Protein AF-A0A0A0L2F4-F1 (afdb_monomer_lite)

Organism: Cucumis sativus (NCBI:txid3659)

pLDDT: mean 83.68, std 11.56, range [47.53, 95.12]

Foldseek 3Di:
DQLVVQLVPDDPVSNVVSVVSVVVVCVVVVVVVLVVLQVLQAQQVLLCLLPVHDDCDCVVPVPSVVVNVVSCVDPSNVVPHDDSVVNNVCCDPPPVPDPDD

Structure (mmCIF, N/CA/C/O backbone):
data_AF-A0A0A0L2F4-F1
#
_entry.id   AF-A0A0A0L2F4-F1
#
loop_
_atom_site.group_PDB
_atom_site.id
_atom_site.type_symbol
_atom_site.label_atom_id
_atom_site.label_alt_id
_atom_site.label_comp_id
_atom_site.label_asym_id
_atom_site.label_entity_id
_atom_site.label_seq_id
_atom_site.pdbx_PDB_ins_code
_atom_site.Cartn_x
_atom_site.Cartn_y
_atom_site.Cartn_z
_atom_site.occupancy
_atom_site.B_iso_or_equiv
_atom_site.auth_seq_id
_atom_site.auth_comp_id
_atom_site.auth_asym_id
_atom_site.auth_atom_id
_atom_site.pdbx_PDB_model_num
ATOM 1 N N . MET A 1 1 ? 27.812 -0.205 -16.121 1.00 52.88 1 MET A N 1
ATOM 2 C CA . MET A 1 1 ? 26.670 0.697 -16.394 1.00 52.88 1 MET A CA 1
ATOM 3 C C . MET A 1 1 ? 25.395 -0.123 -16.285 1.00 52.88 1 MET A C 1
ATOM 5 O O . MET A 1 1 ? 25.399 -1.212 -16.850 1.00 52.88 1 MET A O 1
ATOM 9 N N . PRO A 1 2 ? 24.354 0.349 -15.577 1.00 61.03 2 PRO A N 1
ATOM 10 C CA . PRO A 1 2 ? 23.024 -0.273 -15.604 1.00 61.03 2 PRO A CA 1
ATOM 11 C C . PRO A 1 2 ? 22.579 -0.554 -17.047 1.00 61.03 2 PRO A C 1
ATOM 13 O O . PRO A 1 2 ? 22.878 0.266 -17.917 1.00 61.03 2 PRO A O 1
ATOM 16 N N . ALA A 1 3 ? 21.902 -1.679 -17.312 1.00 62.81 3 ALA A N 1
ATOM 17 C CA . ALA A 1 3 ? 21.453 -2.069 -18.660 1.00 62.81 3 ALA A CA 1
ATOM 18 C C . ALA A 1 3 ? 20.692 -0.928 -19.367 1.00 62.81 3 ALA A C 1
ATOM 20 O O . ALA A 1 3 ? 21.041 -0.545 -20.482 1.00 62.81 3 ALA A O 1
ATOM 21 N N . VAL A 1 4 ? 19.813 -0.245 -18.625 1.00 61.47 4 VAL A N 1
ATOM 22 C CA . VAL A 1 4 ? 19.095 0.978 -19.035 1.00 61.47 4 VAL A CA 1
ATOM 23 C C . VAL A 1 4 ? 20.014 2.087 -19.569 1.00 61.47 4 VAL A C 1
ATOM 25 O O . VAL A 1 4 ? 19.689 2.759 -20.544 1.00 61.47 4 VAL A O 1
ATOM 28 N N . LEU A 1 5 ? 21.187 2.291 -18.961 1.00 60.28 5 LEU A N 1
ATOM 29 C CA . LEU A 1 5 ? 22.141 3.317 -19.399 1.00 60.28 5 LEU A CA 1
ATOM 30 C C . LEU A 1 5 ? 22.964 2.886 -20.624 1.00 60.28 5 LEU A C 1
ATOM 32 O O . LEU A 1 5 ? 23.559 3.745 -21.276 1.00 60.28 5 LEU A O 1
ATOM 36 N N . ARG A 1 6 ? 22.998 1.585 -20.943 1.00 58.28 6 ARG A N 1
ATOM 37 C CA . ARG A 1 6 ? 23.651 1.025 -22.138 1.00 58.28 6 ARG A CA 1
ATOM 38 C C . ARG A 1 6 ? 22.752 1.169 -23.373 1.00 58.28 6 ARG A C 1
ATOM 40 O O . ARG A 1 6 ? 23.231 1.656 -24.391 1.00 58.28 6 ARG A O 1
ATOM 47 N N . VAL A 1 7 ? 21.449 0.895 -23.224 1.00 57.81 7 VAL A N 1
ATOM 48 C CA . VAL A 1 7 ? 20.395 1.086 -24.250 1.00 57.81 7 VAL A CA 1
ATOM 49 C C . VAL A 1 7 ? 20.406 2.492 -24.851 1.00 57.81 7 VAL A C 1
ATOM 51 O O . VAL A 1 7 ? 20.195 2.671 -26.046 1.00 57.81 7 VAL A O 1
ATOM 54 N N . ALA A 1 8 ? 20.672 3.511 -24.032 1.00 59.94 8 ALA A N 1
ATOM 55 C CA . ALA A 1 8 ? 20.659 4.905 -24.470 1.00 59.94 8 ALA A CA 1
ATOM 56 C C . ALA A 1 8 ? 21.840 5.299 -25.386 1.00 59.94 8 ALA A C 1
ATOM 58 O O . ALA A 1 8 ? 21.857 6.424 -25.884 1.00 59.94 8 ALA A O 1
ATOM 59 N N . ARG A 1 9 ? 22.858 4.439 -25.560 1.00 57.75 9 ARG A N 1
ATOM 60 C CA . ARG A 1 9 ? 24.128 4.790 -26.228 1.00 57.75 9 ARG A CA 1
ATOM 61 C C . ARG A 1 9 ? 24.608 3.790 -27.291 1.00 57.75 9 ARG A C 1
ATOM 63 O O . ARG A 1 9 ? 25.696 3.997 -27.824 1.00 57.75 9 ARG A O 1
ATOM 70 N N . SER A 1 10 ? 23.858 2.732 -27.585 1.00 59.78 10 SER A N 1
ATOM 71 C CA . SER A 1 10 ? 24.311 1.610 -28.421 1.00 59.78 10 SER A CA 1
ATOM 72 C C . SER A 1 10 ? 23.701 1.598 -29.835 1.00 59.78 10 SER A C 1
ATOM 74 O O . SER A 1 10 ? 22.670 2.229 -30.075 1.00 59.78 10 SER A O 1
ATOM 76 N N . GLN A 1 11 ? 24.351 0.893 -30.775 1.00 66.75 11 GLN A N 1
ATOM 77 C CA . GLN A 1 11 ? 23.808 0.616 -32.121 1.00 66.75 11 GLN A CA 1
ATOM 78 C C . GLN A 1 11 ? 22.564 -0.290 -32.031 1.00 66.75 11 GLN A C 1
ATOM 80 O O . GLN A 1 11 ? 22.325 -0.890 -30.985 1.00 66.75 11 GLN A O 1
ATOM 85 N N . GLU A 1 12 ? 21.768 -0.370 -33.102 1.00 63.78 12 GLU A N 1
ATOM 86 C CA . GLU A 1 12 ? 20.427 -0.987 -33.113 1.00 63.78 12 GLU A CA 1
ATOM 87 C C . GLU A 1 12 ? 20.406 -2.417 -32.529 1.00 63.78 12 GLU A C 1
ATOM 89 O O . GLU A 1 12 ? 19.648 -2.669 -31.593 1.00 63.78 12 GLU A O 1
ATOM 94 N N . ASP A 1 13 ? 21.343 -3.283 -32.929 1.00 66.56 13 ASP A N 1
ATOM 95 C CA . ASP A 1 13 ? 21.447 -4.668 -32.431 1.00 66.56 13 ASP A CA 1
ATOM 96 C C . ASP A 1 13 ? 21.847 -4.759 -30.941 1.00 66.56 13 ASP A C 1
ATOM 98 O O . ASP A 1 13 ? 21.327 -5.565 -30.168 1.00 66.56 13 ASP A O 1
ATOM 102 N N . GLU A 1 14 ? 22.770 -3.907 -30.486 1.00 69.25 14 GLU A N 1
ATOM 103 C CA . GLU A 1 14 ? 23.175 -3.850 -29.072 1.00 69.25 14 GLU A CA 1
ATOM 104 C C . GLU A 1 14 ? 22.096 -3.204 -28.186 1.00 69.25 14 GLU A C 1
ATOM 106 O O . GLU A 1 14 ? 22.052 -3.439 -26.974 1.00 69.25 14 GLU A O 1
ATOM 111 N N . ARG A 1 15 ? 21.223 -2.383 -28.782 1.00 75.88 15 ARG A N 1
ATOM 112 C CA . ARG A 1 15 ? 20.090 -1.750 -28.108 1.00 75.88 15 ARG A CA 1
ATOM 113 C C . ARG A 1 15 ? 18.993 -2.767 -27.807 1.00 75.88 15 ARG A C 1
ATOM 115 O O . ARG A 1 15 ? 18.476 -2.724 -26.696 1.00 75.88 15 ARG A O 1
ATOM 122 N N . GLU A 1 16 ? 18.674 -3.671 -28.734 1.00 77.69 16 GLU A N 1
ATOM 123 C CA . GLU A 1 16 ? 17.690 -4.741 -28.502 1.00 77.69 16 GLU A CA 1
ATOM 124 C C . GLU A 1 16 ? 18.106 -5.636 -27.334 1.00 77.69 16 GLU A C 1
ATOM 126 O O . GLU A 1 16 ? 17.356 -5.771 -26.369 1.00 77.69 16 GLU A O 1
ATOM 131 N N . LYS A 1 17 ? 19.355 -6.120 -27.331 1.00 79.56 17 LYS A N 1
ATOM 132 C CA . LYS A 1 17 ? 19.893 -6.897 -26.203 1.00 79.56 17 LYS A CA 1
ATOM 133 C C . LYS A 1 17 ? 19.864 -6.116 -24.886 1.00 79.56 17 LYS A C 1
ATOM 135 O O . LYS A 1 17 ? 19.606 -6.673 -23.824 1.00 79.56 17 LYS A O 1
ATOM 140 N N . GLY A 1 18 ? 20.145 -4.814 -24.936 1.00 79.00 18 GLY A N 1
ATOM 141 C CA . GLY A 1 18 ? 20.072 -3.960 -23.756 1.00 79.00 18 GLY A CA 1
ATOM 142 C C . GLY A 1 18 ? 18.646 -3.763 -23.224 1.00 79.00 18 GLY A C 1
ATOM 143 O O . GLY A 1 18 ? 18.492 -3.559 -22.021 1.00 79.00 18 GLY A O 1
ATOM 144 N N . ILE A 1 19 ? 17.631 -3.786 -24.098 1.00 83.12 19 ILE A N 1
ATOM 145 C CA . ILE A 1 19 ? 16.213 -3.709 -23.719 1.00 83.12 19 ILE A CA 1
ATOM 146 C C . ILE A 1 19 ? 15.799 -5.013 -23.048 1.00 83.12 19 ILE A C 1
ATOM 148 O O . ILE A 1 19 ? 15.260 -4.955 -21.951 1.00 83.12 19 IL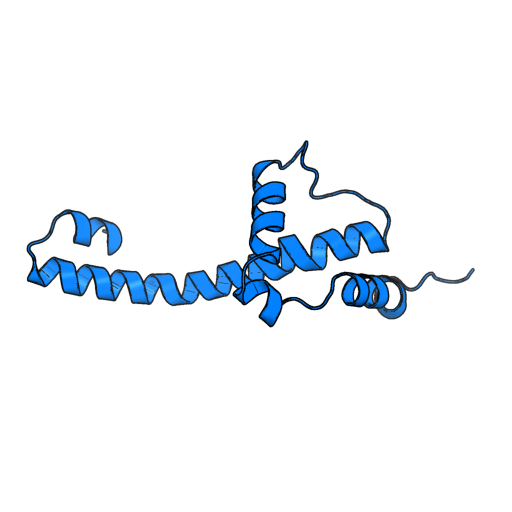E A O 1
ATOM 152 N N . GLU A 1 20 ? 16.141 -6.155 -23.641 1.00 85.31 20 GLU A N 1
ATOM 153 C CA . GLU A 1 20 ? 15.842 -7.479 -23.087 1.00 85.31 20 GLU A CA 1
ATOM 154 C C . GLU A 1 20 ? 16.479 -7.646 -21.691 1.00 85.31 20 GLU A C 1
ATOM 156 O O . GLU A 1 20 ? 15.787 -7.931 -20.715 1.00 85.31 20 GLU A O 1
ATOM 161 N N . 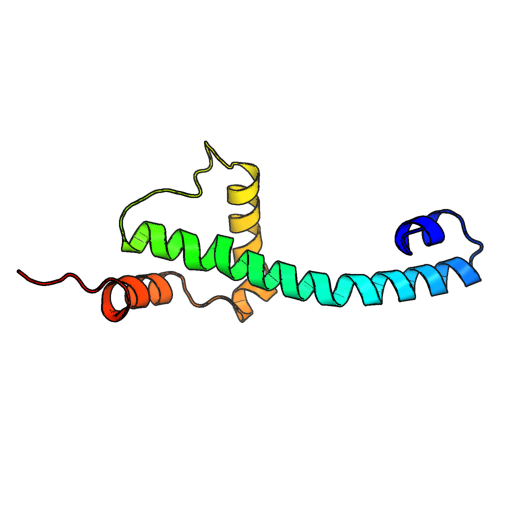GLU A 1 21 ? 17.770 -7.297 -21.545 1.00 85.94 21 GLU A N 1
ATOM 162 C CA . GLU A 1 21 ? 18.455 -7.261 -20.238 1.00 85.94 21 GLU A CA 1
ATOM 163 C C . GLU A 1 21 ? 17.757 -6.320 -19.234 1.00 85.94 21 GLU A C 1
ATOM 165 O O . GLU A 1 21 ? 17.787 -6.559 -18.028 1.00 85.94 21 GLU A O 1
ATOM 170 N N . ALA A 1 22 ? 17.172 -5.208 -19.691 1.00 84.69 22 ALA A N 1
ATOM 171 C CA . ALA A 1 22 ? 16.474 -4.277 -18.810 1.00 84.69 22 ALA A CA 1
ATOM 172 C C . ALA A 1 22 ? 15.098 -4.815 -18.393 1.00 84.69 22 ALA A C 1
ATOM 174 O O . ALA A 1 22 ? 14.754 -4.711 -17.216 1.00 84.69 22 ALA A O 1
ATOM 175 N N . GLU A 1 23 ? 14.337 -5.407 -19.310 1.00 87.62 23 GLU A N 1
ATOM 176 C CA . GLU A 1 23 ? 13.025 -6.003 -19.041 1.00 87.62 23 GLU A CA 1
ATOM 177 C C . GLU A 1 23 ? 13.133 -7.141 -18.018 1.00 87.62 23 GLU A C 1
ATOM 179 O O . GLU A 1 23 ? 12.432 -7.109 -17.005 1.00 87.62 23 GLU A O 1
ATOM 184 N N . GLU A 1 24 ? 14.112 -8.040 -18.170 1.00 88.44 24 GLU A N 1
ATOM 185 C CA . GLU A 1 24 ? 14.400 -9.102 -17.191 1.00 88.44 24 GLU A CA 1
ATOM 186 C C . GLU A 1 24 ? 14.691 -8.549 -15.784 1.00 88.44 24 GLU A C 1
ATOM 188 O O . GLU A 1 24 ? 14.326 -9.150 -14.772 1.00 88.44 24 GLU A O 1
ATOM 193 N N . THR A 1 25 ? 15.339 -7.382 -15.685 1.00 86.88 25 THR A N 1
ATOM 194 C CA . THR A 1 25 ? 15.603 -6.748 -14.380 1.00 86.88 25 THR A CA 1
ATOM 195 C C . THR A 1 25 ? 14.387 -6.038 -13.789 1.00 86.88 25 THR A C 1
ATOM 197 O O . THR A 1 25 ? 14.339 -5.829 -12.574 1.00 86.88 25 THR A O 1
ATOM 200 N N . LEU A 1 26 ? 13.416 -5.653 -14.621 1.00 88.00 26 LEU A N 1
ATOM 201 C CA . LEU A 1 26 ? 12.205 -4.952 -14.200 1.00 88.00 26 LEU A CA 1
ATOM 202 C C . LEU A 1 26 ? 11.101 -5.919 -13.759 1.00 88.00 26 LEU A C 1
ATOM 204 O O . LEU A 1 26 ? 10.355 -5.578 -12.841 1.00 88.00 26 LEU A O 1
ATOM 208 N N . GLU A 1 27 ? 11.028 -7.128 -14.322 1.00 86.12 27 GLU A N 1
ATOM 209 C CA . GLU A 1 27 ? 10.019 -8.131 -13.945 1.00 86.12 27 GLU A CA 1
ATOM 210 C C . GLU A 1 27 ? 9.962 -8.413 -12.424 1.00 86.12 27 GLU A C 1
ATOM 212 O O . GLU A 1 27 ? 8.874 -8.356 -11.838 1.00 86.12 27 GLU A O 1
ATOM 217 N N . PRO A 1 28 ? 11.085 -8.653 -11.709 1.00 89.44 28 PRO A N 1
ATOM 218 C CA . PRO A 1 28 ? 11.041 -8.835 -10.259 1.00 89.44 28 PRO A CA 1
ATOM 219 C C . PRO A 1 28 ? 10.562 -7.583 -9.516 1.00 89.44 28 PRO A C 1
ATOM 221 O O . PRO A 1 28 ? 9.867 -7.694 -8.503 1.00 89.44 28 PRO A O 1
ATOM 224 N N . LEU A 1 29 ? 10.901 -6.394 -10.025 1.00 87.19 29 LEU A N 1
ATOM 225 C CA . LEU A 1 29 ? 10.510 -5.122 -9.419 1.00 87.19 29 LEU A CA 1
ATOM 226 C C . LEU A 1 29 ? 8.999 -4.892 -9.521 1.00 87.19 29 LEU A C 1
ATOM 228 O O . LEU A 1 29 ? 8.413 -4.369 -8.575 1.00 87.19 29 LEU A O 1
ATOM 232 N N . GLU A 1 30 ? 8.337 -5.332 -10.595 1.00 85.50 30 GLU A N 1
ATOM 233 C CA . GLU A 1 30 ? 6.869 -5.278 -10.680 1.00 85.50 30 GLU A CA 1
ATOM 234 C C . GLU A 1 30 ? 6.208 -6.070 -9.546 1.00 85.50 30 GLU A C 1
ATOM 236 O O . GLU A 1 30 ? 5.255 -5.607 -8.908 1.00 85.50 30 GLU A O 1
ATOM 241 N N . LYS A 1 31 ? 6.751 -7.248 -9.226 1.00 85.12 31 LYS A N 1
ATOM 242 C CA . LYS A 1 31 ? 6.259 -8.067 -8.114 1.00 85.12 31 LYS A CA 1
ATOM 243 C C . LYS A 1 31 ? 6.466 -7.385 -6.762 1.00 85.12 31 LYS A C 1
ATOM 245 O O . LYS A 1 31 ? 5.569 -7.427 -5.918 1.00 85.12 31 LYS A O 1
ATOM 250 N N . GLU A 1 32 ? 7.616 -6.754 -6.543 1.00 87.12 32 GLU A N 1
ATOM 251 C CA . GLU A 1 32 ? 7.874 -5.993 -5.315 1.00 87.12 32 GLU A CA 1
ATOM 252 C C . GLU A 1 32 ? 6.932 -4.790 -5.184 1.00 87.12 32 GLU A C 1
ATOM 254 O O . GLU A 1 32 ? 6.363 -4.565 -4.113 1.00 87.12 32 GLU A O 1
ATOM 259 N N . LEU A 1 33 ? 6.684 -4.065 -6.279 1.00 85.56 33 LEU A N 1
ATOM 260 C CA . LEU A 1 33 ? 5.737 -2.949 -6.308 1.00 85.56 33 LEU A CA 1
ATOM 261 C C . LEU A 1 33 ? 4.312 -3.393 -5.965 1.00 85.56 33 LEU A C 1
ATOM 263 O O . LEU A 1 33 ? 3.612 -2.678 -5.244 1.00 85.56 33 LEU A O 1
ATOM 267 N N . ASN A 1 34 ? 3.901 -4.589 -6.392 1.00 86.00 34 ASN A N 1
ATOM 268 C CA . ASN A 1 34 ? 2.615 -5.163 -5.996 1.00 86.00 34 ASN A CA 1
ATOM 269 C C . ASN A 1 34 ? 2.538 -5.395 -4.479 1.00 86.00 34 ASN A C 1
ATOM 271 O O . ASN A 1 34 ? 1.534 -5.042 -3.862 1.00 86.00 34 ASN A O 1
ATOM 275 N N . ILE A 1 35 ? 3.598 -5.919 -3.852 1.00 88.25 35 ILE A N 1
ATOM 276 C CA . ILE A 1 35 ? 3.657 -6.109 -2.390 1.00 88.25 35 ILE A CA 1
ATOM 277 C C . ILE A 1 35 ? 3.582 -4.761 -1.665 1.00 88.25 35 ILE A C 1
ATOM 279 O O . ILE A 1 35 ? 2.825 -4.607 -0.704 1.00 88.25 35 ILE A O 1
ATOM 283 N N . VAL A 1 36 ? 4.328 -3.764 -2.143 1.00 89.81 36 VAL A N 1
ATOM 284 C CA . VAL A 1 36 ? 4.293 -2.405 -1.590 1.00 89.81 36 VAL A CA 1
ATOM 285 C C . VAL A 1 36 ? 2.885 -1.812 -1.700 1.00 89.81 36 VAL A C 1
ATOM 287 O O . VAL A 1 36 ? 2.385 -1.230 -0.736 1.00 89.81 36 VAL A O 1
ATOM 290 N N . GLY A 1 37 ? 2.205 -2.017 -2.829 1.00 89.88 37 GLY A N 1
ATOM 291 C CA . GLY A 1 37 ? 0.826 -1.581 -3.040 1.00 89.88 37 GLY A CA 1
ATOM 292 C C . GLY A 1 37 ? -0.182 -2.279 -2.130 1.00 89.88 37 GLY A C 1
ATOM 293 O O . GLY A 1 37 ? -1.036 -1.611 -1.546 1.00 89.88 37 GLY A O 1
ATOM 294 N N . LEU A 1 38 ? -0.034 -3.592 -1.915 1.00 90.75 38 LEU A N 1
ATOM 295 C CA . LEU A 1 38 ? -0.851 -4.348 -0.958 1.00 90.75 38 LEU A CA 1
ATOM 296 C C . LEU A 1 38 ? -0.783 -3.738 0.451 1.00 90.75 38 LEU A C 1
ATOM 298 O O . LEU A 1 38 ? -1.801 -3.610 1.136 1.00 90.75 38 LEU A O 1
ATOM 302 N N . ILE A 1 39 ? 0.414 -3.340 0.886 1.00 91.00 39 ILE A N 1
ATOM 303 C CA . ILE A 1 39 ? 0.639 -2.768 2.217 1.00 91.00 39 ILE A CA 1
ATOM 304 C C . ILE A 1 39 ? 0.106 -1.333 2.297 1.00 91.00 39 ILE A C 1
ATOM 306 O O . ILE A 1 39 ? -0.701 -1.026 3.177 1.00 91.00 39 ILE A O 1
ATOM 310 N N . LEU A 1 40 ? 0.541 -0.459 1.383 1.00 92.31 40 LEU A N 1
ATOM 311 C CA . LEU A 1 40 ? 0.230 0.975 1.414 1.00 92.31 40 LEU A CA 1
ATOM 312 C C . LEU A 1 40 ? -1.237 1.287 1.110 1.00 92.31 40 LEU A C 1
ATOM 314 O O . LEU A 1 40 ? -1.761 2.280 1.612 1.00 92.31 40 LEU A O 1
ATOM 318 N N . ALA A 1 41 ? -1.885 0.475 0.277 1.00 92.06 41 ALA A N 1
ATOM 319 C CA . ALA A 1 41 ? -3.229 0.752 -0.215 1.00 92.06 41 ALA A CA 1
ATOM 320 C C . ALA A 1 41 ? -4.305 -0.202 0.316 1.00 92.06 41 ALA 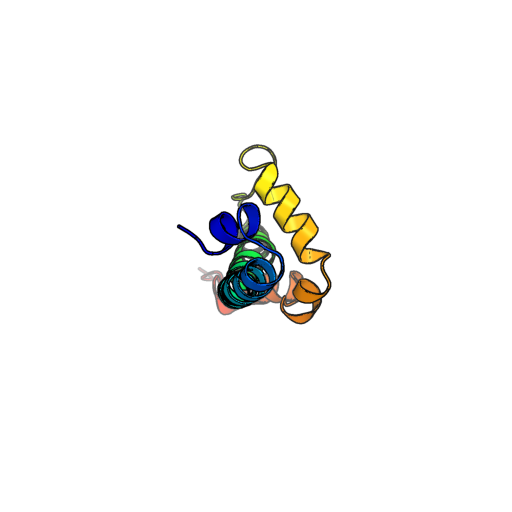A C 1
ATOM 322 O O . ALA A 1 41 ? -5.487 0.134 0.284 1.00 92.06 41 ALA A O 1
ATOM 323 N N . GLY A 1 42 ? -3.907 -1.360 0.850 1.00 92.50 42 GLY A N 1
ATOM 324 C CA . GLY A 1 42 ? -4.802 -2.307 1.515 1.00 92.50 42 GLY A CA 1
ATOM 325 C C . GLY A 1 42 ? -4.673 -2.267 3.035 1.00 92.50 42 GLY A C 1
ATOM 326 O O . GLY A 1 42 ? -5.571 -1.804 3.739 1.00 92.50 42 GLY A O 1
ATOM 327 N N . TRP A 1 43 ? -3.547 -2.767 3.551 1.00 93.00 43 TRP A N 1
ATOM 328 C CA . TRP A 1 43 ? -3.376 -3.029 4.984 1.00 93.00 43 TRP A CA 1
ATOM 329 C C . TRP A 1 43 ? -3.328 -1.775 5.854 1.00 93.00 43 TRP A C 1
ATOM 331 O O . TRP A 1 43 ? -3.950 -1.765 6.918 1.00 93.00 43 TRP A O 1
ATOM 341 N N . ILE A 1 44 ? -2.614 -0.728 5.433 1.00 93.56 44 ILE A N 1
ATOM 342 C CA . ILE A 1 44 ? -2.514 0.513 6.215 1.00 93.56 44 ILE A CA 1
ATOM 343 C C . ILE A 1 44 ? -3.892 1.177 6.378 1.00 93.56 44 ILE A C 1
ATOM 345 O O . ILE A 1 44 ? -4.316 1.305 7.528 1.00 93.56 44 ILE A O 1
ATOM 349 N N . PRO A 1 45 ? -4.650 1.481 5.302 1.00 92.75 45 PRO A N 1
ATOM 350 C CA . PRO A 1 45 ? -5.985 2.071 5.437 1.00 92.75 45 PRO A CA 1
ATOM 351 C C . PRO A 1 45 ? -6.956 1.211 6.255 1.00 92.75 45 PRO A C 1
ATOM 353 O O . PRO A 1 45 ? -7.748 1.729 7.041 1.00 92.75 45 PRO A O 1
ATOM 356 N N . ALA A 1 46 ? -6.892 -0.118 6.111 1.00 94.56 46 ALA A N 1
ATOM 357 C CA . ALA A 1 46 ? -7.724 -1.019 6.906 1.00 94.56 46 ALA A CA 1
ATOM 358 C C . ALA A 1 46 ? -7.358 -0.993 8.401 1.00 94.56 46 ALA A C 1
ATOM 360 O O . ALA A 1 46 ? -8.235 -1.099 9.255 1.00 94.56 46 ALA A O 1
ATOM 361 N N . THR A 1 47 ? -6.074 -0.836 8.730 1.00 93.94 47 THR A N 1
ATOM 362 C CA . THR A 1 47 ? -5.586 -0.755 10.115 1.00 93.94 47 THR A CA 1
ATOM 363 C C . THR A 1 47 ? -5.953 0.577 10.762 1.00 93.94 47 THR A C 1
ATOM 365 O O . THR A 1 47 ? -6.419 0.591 11.902 1.00 93.94 47 THR A O 1
ATOM 368 N N . GLU A 1 48 ? -5.809 1.677 10.023 1.00 93.88 48 GLU A N 1
ATOM 369 C CA . GLU A 1 48 ? -6.260 3.015 10.420 1.00 93.88 48 GLU A CA 1
ATOM 370 C C . GLU A 1 48 ? -7.748 3.011 10.783 1.00 93.88 48 GLU A C 1
ATOM 372 O O . GLU A 1 48 ? -8.121 3.459 11.866 1.00 93.88 48 GLU A O 1
ATOM 377 N N . GLU A 1 49 ? -8.594 2.418 9.933 1.00 94.00 49 GLU A N 1
ATOM 378 C CA . GLU A 1 49 ? -10.036 2.294 10.179 1.00 94.00 49 GLU A CA 1
ATOM 379 C C . GLU A 1 49 ? -10.370 1.311 11.315 1.00 94.00 49 GLU A C 1
ATOM 381 O O . GLU A 1 49 ? -11.333 1.509 12.062 1.00 94.00 49 GLU A O 1
ATOM 386 N N . ALA A 1 50 ? -9.592 0.235 11.464 1.00 93.12 50 ALA A N 1
ATOM 387 C CA . ALA A 1 50 ? -9.809 -0.750 12.517 1.00 93.12 50 ALA A CA 1
ATOM 388 C C . ALA A 1 50 ? -9.506 -0.204 13.919 1.00 93.12 50 ALA A C 1
ATOM 390 O O . ALA A 1 50 ? -10.243 -0.521 14.853 1.00 93.12 50 ALA A O 1
ATOM 391 N N . ILE A 1 51 ? -8.447 0.598 14.057 1.00 91.56 51 ILE A N 1
ATOM 392 C CA . ILE A 1 51 ? -7.935 1.088 15.347 1.00 91.56 51 ILE A CA 1
ATOM 393 C C . ILE A 1 51 ? -8.353 2.543 15.622 1.00 91.56 51 ILE A C 1
ATOM 395 O O . ILE A 1 51 ? -8.458 2.936 16.781 1.00 91.56 51 ILE A O 1
ATOM 399 N N . GLY A 1 52 ? -8.631 3.337 14.587 1.00 91.62 52 GLY A N 1
ATOM 400 C CA . GLY A 1 52 ? -9.024 4.741 14.711 1.00 91.62 52 GLY A CA 1
ATOM 401 C C . GLY A 1 52 ? -7.843 5.711 14.802 1.00 91.62 52 GLY A C 1
ATOM 402 O O . GLY A 1 52 ? -7.880 6.642 15.604 1.00 91.62 52 GLY A O 1
ATOM 403 N N . PHE A 1 53 ? -6.791 5.504 14.004 1.00 91.38 53 PHE A N 1
ATOM 404 C CA . PHE A 1 53 ? -5.681 6.459 13.855 1.00 91.38 53 PHE A CA 1
ATOM 405 C C . PHE A 1 53 ? -5.442 6.809 12.385 1.00 91.38 53 PHE A C 1
ATOM 407 O O . PHE A 1 53 ? -5.955 6.139 11.498 1.00 91.38 53 PHE A O 1
ATOM 414 N N . GLU A 1 54 ? -4.631 7.837 12.133 1.00 90.69 54 GLU A N 1
ATOM 415 C CA . GLU A 1 54 ? -4.225 8.250 10.787 1.00 90.69 54 GLU A CA 1
ATOM 416 C C . GLU A 1 54 ? -2.689 8.285 10.689 1.00 90.69 54 GLU A C 1
ATOM 418 O O . GLU A 1 54 ? -2.011 9.006 11.427 1.00 90.69 54 GLU A O 1
ATOM 423 N N . LEU A 1 55 ? -2.137 7.491 9.775 1.00 89.88 55 LEU A N 1
ATOM 424 C CA . LEU A 1 55 ? -0.717 7.372 9.449 1.00 89.88 55 LEU A CA 1
ATOM 425 C C . LEU A 1 55 ? -0.431 7.944 8.053 1.00 89.88 55 LEU A C 1
ATOM 427 O O . LEU A 1 55 ? 0.446 8.799 7.914 1.00 89.88 55 LEU A O 1
ATOM 431 N N . LEU A 1 56 ? -1.172 7.506 7.033 1.00 89.25 56 LEU A N 1
ATOM 432 C CA . LEU A 1 56 ? -1.002 7.889 5.633 1.00 89.25 56 LEU A CA 1
ATOM 433 C C . LEU A 1 56 ? -1.922 9.066 5.267 1.00 89.25 56 LEU A C 1
ATOM 435 O O . LEU A 1 56 ? -2.847 8.936 4.470 1.00 89.25 56 LEU A O 1
ATOM 439 N N . SER A 1 57 ? -1.662 10.237 5.855 1.00 88.75 57 SER A N 1
ATOM 440 C CA . SER A 1 57 ? -2.457 11.437 5.575 1.00 88.75 57 SER A CA 1
ATOM 441 C C . SER A 1 57 ? -1.976 12.185 4.333 1.00 88.75 57 SER A C 1
ATOM 443 O O . SER A 1 57 ? -0.772 12.354 4.111 1.00 88.75 57 SER A O 1
ATOM 445 N N . ALA A 1 58 ? -2.913 12.751 3.567 1.00 89.06 58 ALA A N 1
ATOM 446 C CA . ALA A 1 58 ? -2.594 13.591 2.408 1.00 89.06 58 ALA A CA 1
ATOM 447 C C . ALA A 1 58 ? -1.770 14.838 2.782 1.00 89.06 58 ALA A C 1
ATOM 449 O O . ALA A 1 58 ? -1.039 15.368 1.951 1.00 89.06 58 ALA A O 1
ATOM 450 N N . HIS A 1 59 ? -1.865 15.298 4.034 1.00 92.44 59 HIS A N 1
ATOM 451 C CA . HIS A 1 59 ? -1.091 16.432 4.533 1.00 92.44 59 HIS A CA 1
ATOM 452 C C . HIS A 1 59 ? 0.392 16.088 4.734 1.00 92.44 59 HIS A C 1
ATOM 454 O O . HIS A 1 59 ? 1.256 16.887 4.381 1.00 92.44 59 HIS A O 1
ATOM 460 N N . LYS A 1 60 ? 0.696 14.904 5.286 1.00 93.06 60 LYS A N 1
ATOM 461 C CA . LYS A 1 60 ? 2.078 14.472 5.564 1.00 93.06 60 LYS A CA 1
ATOM 462 C C . LYS A 1 60 ? 2.719 13.774 4.367 1.00 93.06 60 LYS A C 1
ATOM 464 O O . LYS A 1 60 ? 3.905 13.952 4.109 1.00 93.06 60 LYS A O 1
ATOM 469 N N . PHE A 1 61 ? 1.930 12.994 3.630 1.00 94.56 61 PHE A N 1
ATOM 470 C CA . PHE A 1 61 ? 2.391 12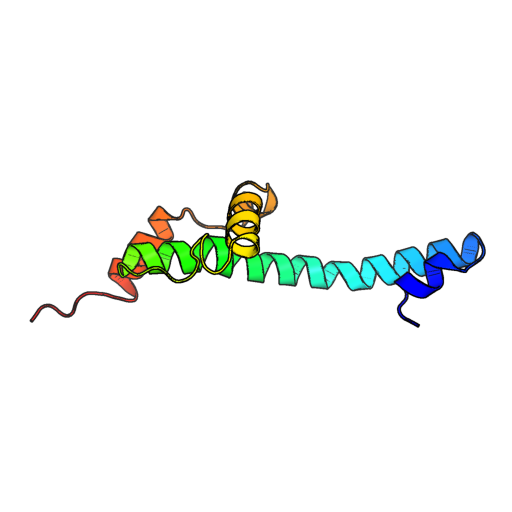.139 2.541 1.00 94.56 61 PHE A CA 1
ATOM 471 C C . PHE A 1 61 ? 1.506 12.288 1.291 1.00 94.56 61 PHE A C 1
ATOM 473 O O . PHE A 1 61 ? 0.895 11.310 0.846 1.00 94.56 61 PHE A O 1
ATOM 480 N N . PRO A 1 62 ? 1.433 13.487 0.680 1.00 94.12 62 PRO A N 1
ATOM 481 C CA . PRO A 1 62 ? 0.532 13.755 -0.445 1.00 94.12 62 PRO A CA 1
ATOM 482 C C . PRO A 1 62 ? 0.766 12.812 -1.633 1.00 94.12 62 PRO A C 1
ATOM 484 O O . PRO A 1 62 ? -0.184 12.277 -2.204 1.00 94.12 62 PRO A O 1
ATOM 487 N N . ASN A 1 63 ? 2.032 12.544 -1.967 1.00 94.75 63 ASN A N 1
ATOM 488 C CA . ASN A 1 63 ? 2.388 11.688 -3.101 1.00 94.75 63 ASN A CA 1
ATOM 489 C C . ASN A 1 63 ? 2.046 10.215 -2.853 1.00 94.75 63 ASN A C 1
ATOM 491 O O . ASN A 1 63 ? 1.485 9.571 -3.736 1.00 94.75 63 ASN A O 1
ATOM 495 N N . LEU A 1 64 ? 2.335 9.690 -1.657 1.00 92.19 64 LEU A N 1
ATOM 496 C CA . LEU A 1 64 ? 2.008 8.302 -1.308 1.00 92.19 64 LEU A CA 1
ATOM 497 C C . LEU A 1 64 ? 0.498 8.094 -1.208 1.00 92.19 64 LEU A C 1
ATOM 499 O O . LEU A 1 64 ? -0.006 7.086 -1.688 1.00 92.19 64 LEU A O 1
ATOM 503 N N . THR A 1 65 ? -0.225 9.068 -0.653 1.00 91.69 65 THR A N 1
ATOM 504 C CA . THR A 1 65 ? -1.690 9.024 -0.571 1.00 91.69 65 THR A CA 1
ATOM 505 C C . THR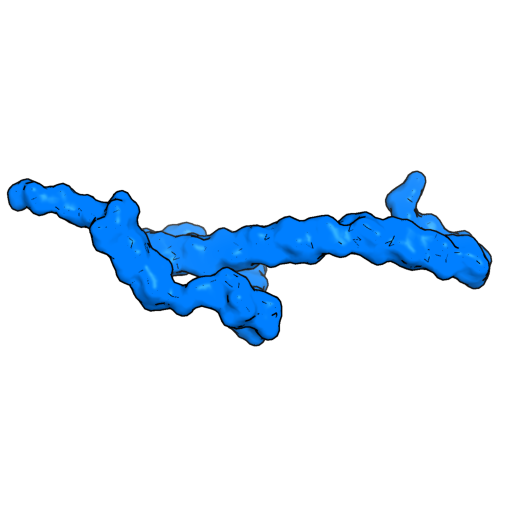 A 1 65 ? -2.303 8.974 -1.968 1.00 91.69 65 THR A C 1
ATOM 507 O O . THR A 1 65 ? -3.137 8.117 -2.254 1.00 91.69 65 THR A O 1
ATOM 510 N N . LYS A 1 66 ? -1.834 9.837 -2.878 1.00 92.44 66 LYS A N 1
ATOM 511 C CA . LYS A 1 66 ? -2.284 9.845 -4.273 1.00 92.44 66 LYS A CA 1
ATOM 512 C C . LYS A 1 66 ? -1.928 8.542 -4.995 1.00 92.44 66 LYS A C 1
ATOM 514 O O . LYS A 1 66 ? -2.775 7.971 -5.674 1.00 92.44 66 LYS A O 1
ATOM 519 N N . TRP A 1 67 ? -0.697 8.054 -4.847 1.00 92.25 67 TRP A N 1
ATOM 520 C CA . TRP A 1 67 ? -0.263 6.795 -5.458 1.00 92.25 67 TRP A CA 1
ATOM 521 C C . TRP A 1 67 ? -1.092 5.604 -4.965 1.00 92.25 67 TRP A C 1
ATOM 523 O O . TRP A 1 67 ? -1.570 4.825 -5.780 1.00 92.25 67 TRP A O 1
ATOM 533 N N . SER A 1 68 ? -1.342 5.517 -3.657 1.00 90.31 68 SER A N 1
ATOM 534 C CA . SER A 1 68 ? -2.168 4.478 -3.031 1.00 90.31 68 SER A CA 1
ATOM 535 C C . SER A 1 68 ? -3.592 4.460 -3.607 1.00 90.31 68 SER A C 1
ATOM 537 O O . SER A 1 68 ? -4.092 3.411 -4.016 1.00 90.31 68 SER A O 1
ATOM 539 N N . GLN A 1 69 ? -4.207 5.638 -3.771 1.00 89.25 69 GLN A N 1
ATOM 540 C CA . GLN A 1 69 ? -5.516 5.785 -4.422 1.00 89.25 69 GLN A CA 1
ATOM 541 C C . GLN A 1 69 ? -5.504 5.373 -5.901 1.00 89.25 69 GLN A C 1
ATOM 543 O O . GLN A 1 69 ? -6.480 4.809 -6.392 1.00 89.25 69 GLN A O 1
ATOM 548 N N . HIS A 1 70 ? -4.427 5.642 -6.638 1.00 90.12 70 HIS A N 1
ATOM 549 C CA . HIS A 1 70 ? -4.305 5.162 -8.016 1.00 90.12 70 HIS A CA 1
ATOM 550 C C . HIS A 1 70 ? -4.094 3.647 -8.075 1.00 90.12 70 HIS A C 1
ATOM 552 O O . HIS A 1 70 ? -4.698 2.993 -8.924 1.00 90.12 70 HIS A O 1
ATOM 558 N N . PHE A 1 71 ? -3.300 3.090 -7.156 1.00 89.25 71 PHE A N 1
ATOM 559 C CA . PHE A 1 71 ? -2.994 1.666 -7.104 1.00 89.25 71 PHE A CA 1
ATOM 560 C C . PHE A 1 71 ? -4.267 0.833 -6.942 1.00 89.25 71 PHE A C 1
ATOM 562 O O . PHE A 1 71 ? -4.511 -0.027 -7.777 1.00 89.25 71 PHE A O 1
ATOM 569 N N . VAL A 1 72 ? -5.142 1.142 -5.975 1.00 88.06 72 VAL A N 1
ATOM 570 C CA . VAL A 1 72 ? -6.407 0.391 -5.759 1.00 88.06 72 VAL A CA 1
ATOM 571 C C . VAL A 1 72 ? -7.354 0.401 -6.961 1.00 88.06 72 VAL A C 1
ATOM 573 O O . VAL A 1 72 ? -8.209 -0.473 -7.089 1.00 88.06 72 VAL A O 1
ATOM 576 N N . ASN A 1 73 ? -7.219 1.385 -7.851 1.00 86.69 73 ASN A N 1
ATOM 577 C CA . ASN A 1 73 ? -8.028 1.483 -9.061 1.00 86.69 73 ASN A CA 1
ATOM 578 C C . ASN A 1 73 ? -7.445 0.687 -10.241 1.00 86.69 73 ASN A C 1
ATOM 580 O O . ASN A 1 73 ? -8.161 0.449 -11.217 1.00 86.69 73 ASN A O 1
ATOM 584 N N . HIS A 1 74 ? -6.184 0.260 -10.151 1.00 86.12 74 HIS A N 1
ATOM 585 C CA . HIS A 1 74 ? -5.505 -0.536 -11.166 1.00 86.12 74 HIS A CA 1
ATOM 586 C C . HIS A 1 74 ? -6.051 -1.973 -11.212 1.00 86.12 74 HIS A C 1
ATOM 588 O O . HIS A 1 74 ? -6.453 -2.527 -10.189 1.00 86.12 74 HIS A O 1
ATOM 594 N N . SER A 1 75 ? -6.060 -2.596 -12.395 1.00 81.00 75 SER A N 1
ATOM 595 C CA . SER A 1 75 ? -6.580 -3.962 -12.596 1.00 81.00 75 SER A CA 1
ATOM 596 C C . SER A 1 75 ? -5.889 -4.981 -11.693 1.00 81.00 75 SER A C 1
ATOM 598 O O . SER A 1 75 ? -6.560 -5.695 -10.957 1.00 81.00 75 SER A O 1
ATOM 600 N N . VAL A 1 76 ? -4.554 -4.956 -11.670 1.00 80.25 76 VAL A N 1
ATOM 601 C CA . VAL A 1 76 ? -3.728 -5.835 -10.827 1.00 80.25 76 VAL A CA 1
ATOM 602 C C . VAL A 1 76 ? -4.140 -5.749 -9.359 1.00 80.25 76 VAL A C 1
ATOM 604 O O . VAL A 1 76 ? -4.334 -6.771 -8.712 1.00 80.25 76 VAL A O 1
ATOM 607 N N . ALA A 1 77 ? -4.348 -4.540 -8.834 1.00 82.62 77 ALA A N 1
ATOM 608 C CA . ALA A 1 77 ? -4.728 -4.358 -7.441 1.00 82.62 77 ALA A CA 1
ATOM 609 C C . ALA A 1 77 ? -6.090 -4.988 -7.128 1.00 82.62 77 ALA A C 1
ATOM 611 O O . ALA A 1 77 ? -6.239 -5.576 -6.066 1.00 82.62 77 ALA A O 1
ATOM 612 N N . LYS A 1 78 ? -7.057 -4.932 -8.050 1.00 80.00 78 LYS A N 1
ATOM 613 C CA . LYS A 1 78 ? -8.374 -5.569 -7.873 1.00 80.00 78 LYS A CA 1
ATOM 614 C C . LYS A 1 78 ? -8.306 -7.096 -7.843 1.00 80.00 78 LYS A C 1
ATOM 616 O O . LYS A 1 78 ? -9.185 -7.719 -7.261 1.00 80.00 78 LYS A O 1
ATOM 621 N N . GLU A 1 79 ? -7.290 -7.688 -8.466 1.00 84.38 79 GLU A N 1
ATOM 622 C CA . GLU A 1 79 ? -7.072 -9.138 -8.453 1.00 84.38 79 GLU A CA 1
ATOM 623 C C . GLU A 1 79 ? -6.386 -9.608 -7.166 1.00 84.38 79 GLU A C 1
ATOM 625 O O . GLU A 1 79 ? -6.654 -10.713 -6.697 1.00 84.38 79 GLU A O 1
ATOM 630 N N . VAL A 1 80 ? -5.513 -8.776 -6.581 1.00 84.00 80 VAL A N 1
ATOM 631 C CA . VAL A 1 80 ? -4.680 -9.178 -5.435 1.00 84.00 80 VAL A CA 1
ATOM 632 C C . VAL A 1 80 ? -5.139 -8.624 -4.085 1.00 84.00 80 VAL A C 1
ATOM 634 O O . VAL A 1 80 ? -4.834 -9.228 -3.055 1.00 84.00 80 VAL A O 1
ATOM 637 N N . LEU A 1 81 ? -5.841 -7.485 -4.048 1.00 86.56 81 LEU A N 1
ATOM 638 C CA . LEU A 1 81 ? -6.319 -6.877 -2.805 1.00 86.56 81 LEU A CA 1
ATOM 639 C C . LEU A 1 81 ? -7.662 -7.478 -2.384 1.00 86.56 81 LEU A C 1
ATOM 641 O O . LEU A 1 81 ? -8.640 -7.381 -3.126 1.00 86.56 81 LEU A O 1
ATOM 645 N N . PRO A 1 82 ? -7.768 -7.991 -1.147 1.00 87.94 82 PRO A N 1
ATOM 646 C CA . PRO A 1 82 ? -9.064 -8.227 -0.536 1.00 87.94 82 PRO A CA 1
ATOM 647 C C . PRO A 1 82 ? -9.832 -6.911 -0.386 1.00 87.94 82 PRO A C 1
ATOM 649 O O . PRO A 1 82 ? -9.238 -5.841 -0.227 1.00 87.94 82 PRO A O 1
ATOM 652 N N . GLU A 1 83 ? -11.163 -6.986 -0.350 1.00 90.69 83 GLU A N 1
ATOM 653 C CA . GLU A 1 83 ? -11.964 -5.801 -0.057 1.00 90.69 83 GLU A CA 1
ATOM 654 C C . GLU A 1 83 ? -11.576 -5.186 1.294 1.00 90.69 83 GLU A C 1
ATOM 656 O O . GLU A 1 83 ? -11.413 -5.885 2.299 1.00 90.69 83 GLU A O 1
ATOM 661 N N . LYS A 1 84 ? -11.494 -3.852 1.346 1.00 91.31 84 LYS A N 1
ATOM 662 C CA . LYS A 1 84 ? -11.107 -3.127 2.564 1.00 91.31 84 LYS A CA 1
ATOM 663 C C . LYS A 1 84 ? -11.964 -3.530 3.770 1.00 91.31 84 LYS A C 1
ATOM 665 O O . LYS A 1 84 ? -11.426 -3.781 4.842 1.00 91.31 84 LYS A O 1
ATOM 670 N N . ASN A 1 85 ? -13.279 -3.664 3.586 1.00 93.38 85 ASN A N 1
ATOM 671 C CA . ASN A 1 85 ? -14.201 -4.054 4.659 1.00 93.38 85 ASN A CA 1
ATOM 672 C C . ASN A 1 85 ? -13.884 -5.443 5.231 1.00 93.38 85 ASN A C 1
ATOM 674 O O . ASN A 1 85 ? -14.010 -5.658 6.436 1.00 93.38 85 ASN A O 1
ATOM 678 N N . PHE A 1 86 ? -13.438 -6.380 4.388 1.00 93.44 86 PHE A N 1
ATOM 679 C CA . PHE A 1 86 ? -12.986 -7.691 4.842 1.00 93.44 86 PHE A CA 1
ATOM 680 C C . PHE A 1 86 ? -11.740 -7.564 5.728 1.00 93.44 86 PHE A C 1
ATOM 682 O O . PHE A 1 86 ? -11.721 -8.116 6.829 1.00 93.44 86 PHE A O 1
ATOM 689 N N . LEU A 1 87 ? -10.740 -6.783 5.301 1.00 94.12 87 LEU A N 1
ATOM 690 C CA . LEU A 1 87 ? -9.524 -6.539 6.087 1.00 94.12 87 LEU A CA 1
ATOM 691 C C . LEU A 1 87 ? -9.832 -5.848 7.420 1.00 94.12 87 LEU A C 1
ATOM 693 O O . LEU A 1 87 ? -9.340 -6.282 8.458 1.00 94.12 87 LEU A O 1
ATOM 697 N N . VAL A 1 88 ? -10.687 -4.821 7.420 1.00 95.12 88 VAL A N 1
ATOM 698 C CA . VAL A 1 88 ? -11.110 -4.113 8.641 1.00 95.12 88 VAL A CA 1
ATOM 699 C C . VAL A 1 88 ? -11.790 -5.075 9.613 1.00 95.12 88 VAL A C 1
ATOM 701 O O . VAL A 1 88 ? -11.457 -5.100 10.799 1.00 95.12 88 VAL A O 1
ATOM 704 N N . ASN A 1 89 ? -12.713 -5.906 9.123 1.00 94.50 89 ASN A N 1
ATOM 705 C CA . ASN A 1 89 ? -13.398 -6.897 9.950 1.00 94.50 89 ASN A CA 1
ATOM 706 C C . ASN A 1 89 ? -12.430 -7.943 10.506 1.00 94.50 89 ASN A C 1
ATOM 708 O O . ASN A 1 89 ? -12.512 -8.279 11.688 1.00 94.50 89 ASN A O 1
ATOM 712 N N . PHE A 1 90 ? -11.502 -8.440 9.689 1.00 92.56 90 PHE A N 1
ATOM 713 C CA . PHE A 1 90 ? -10.455 -9.352 10.139 1.00 92.56 90 PHE A CA 1
ATOM 714 C C . PHE A 1 90 ? -9.608 -8.715 11.251 1.00 92.56 90 PHE A C 1
ATOM 716 O O . PHE A 1 90 ? -9.442 -9.304 12.320 1.00 92.56 90 PHE A O 1
ATOM 723 N N . LEU A 1 91 ? -9.151 -7.477 11.048 1.00 93.25 91 LEU A N 1
ATOM 724 C CA . LEU A 1 91 ? -8.321 -6.752 12.007 1.00 93.25 91 LEU A CA 1
ATOM 725 C C . LEU A 1 91 ? -9.059 -6.508 13.328 1.00 93.25 91 LEU A C 1
ATOM 727 O O . LEU A 1 91 ? -8.490 -6.774 14.381 1.00 93.25 91 LEU A O 1
ATOM 731 N N . LYS A 1 92 ? -10.328 -6.087 13.299 1.00 91.88 92 LYS A N 1
ATOM 732 C CA . LYS A 1 92 ? -11.127 -5.860 14.519 1.00 91.88 92 LYS A CA 1
ATOM 733 C C . LYS A 1 92 ? -11.398 -7.144 15.310 1.00 91.88 92 LYS A C 1
ATOM 735 O O . LYS A 1 92 ? -11.404 -7.117 16.538 1.00 91.88 92 LYS A O 1
ATOM 740 N N . ASN A 1 93 ? -11.647 -8.261 14.626 1.00 88.50 93 ASN A N 1
ATOM 741 C CA . ASN A 1 93 ? -12.157 -9.475 15.273 1.00 88.50 93 ASN A CA 1
A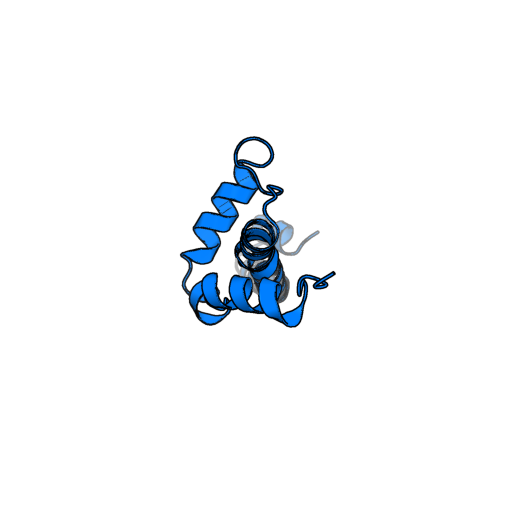TOM 742 C C . ASN A 1 93 ? -11.081 -10.512 15.611 1.00 88.50 93 ASN A C 1
ATOM 744 O O . ASN A 1 93 ? -11.242 -11.256 16.582 1.00 88.50 93 ASN A O 1
ATOM 748 N N . VAL A 1 94 ? -10.015 -10.584 14.813 1.00 81.75 94 VAL A N 1
ATOM 749 C CA . VAL A 1 94 ? -8.968 -11.609 14.929 1.00 81.75 94 VAL A CA 1
ATOM 750 C C . VAL A 1 94 ? -7.698 -11.015 15.524 1.00 81.75 94 VAL A C 1
ATOM 752 O O . VAL A 1 94 ? -7.181 -11.541 16.506 1.00 81.75 94 VAL A O 1
ATOM 755 N N . THR A 1 95 ? -7.218 -9.903 14.967 1.00 78.62 95 THR A N 1
ATOM 756 C CA . THR A 1 95 ? -5.914 -9.328 15.333 1.00 78.62 95 THR A CA 1
ATOM 757 C C . THR A 1 95 ? -5.993 -8.426 16.564 1.00 78.62 95 THR A C 1
ATOM 759 O O . THR A 1 95 ? -5.206 -8.574 17.495 1.00 78.62 95 THR A O 1
ATOM 762 N N . PHE A 1 96 ? -6.957 -7.504 16.591 1.00 78.31 96 PHE A N 1
ATOM 763 C CA . PHE A 1 96 ? -7.104 -6.463 17.615 1.00 78.31 96 PHE A CA 1
ATOM 764 C C . PHE A 1 96 ? -8.349 -6.659 18.475 1.00 78.31 96 PHE A C 1
ATOM 766 O O . PHE A 1 96 ? -8.938 -5.681 18.935 1.00 78.31 96 PHE A O 1
ATOM 773 N N . ARG A 1 97 ? -8.755 -7.918 18.692 1.00 75.25 97 ARG A N 1
ATOM 774 C CA . ARG A 1 97 ? -9.921 -8.246 19.517 1.00 75.25 97 ARG A CA 1
ATOM 775 C C . ARG A 1 97 ? -9.867 -7.431 20.822 1.00 75.25 97 ARG A C 1
ATOM 777 O O . ARG A 1 97 ? -8.894 -7.580 21.570 1.00 75.25 97 ARG A O 1
ATOM 784 N N . PRO A 1 98 ? -10.889 -6.609 21.125 1.00 68.75 98 PRO A N 1
ATOM 785 C CA . PRO A 1 98 ? -10.939 -5.888 22.385 1.00 68.75 98 PRO A CA 1
ATOM 786 C C . PRO A 1 98 ? -10.864 -6.898 23.531 1.00 68.75 98 PRO A C 1
ATOM 788 O O . PRO A 1 98 ? -11.623 -7.872 23.559 1.00 68.75 98 PRO A O 1
ATOM 791 N N . LYS A 1 99 ? -9.934 -6.706 24.473 1.00 67.38 99 LYS A N 1
ATOM 792 C CA . LYS A 1 99 ? -9.998 -7.435 25.741 1.00 67.38 99 LYS A CA 1
ATOM 793 C C . LYS A 1 99 ? -11.189 -6.866 26.501 1.00 67.38 99 LYS A C 1
ATOM 795 O O . LYS A 1 99 ? -11.110 -5.750 27.003 1.00 67.38 99 LYS A O 1
ATOM 800 N N . ASN A 1 100 ? -12.293 -7.605 26.522 1.00 60.84 100 ASN A N 1
ATOM 801 C CA . ASN A 1 100 ? -13.411 -7.298 27.405 1.00 60.84 100 ASN A CA 1
ATOM 802 C C . ASN A 1 100 ? -12.886 -7.370 28.851 1.00 60.84 100 ASN A C 1
ATOM 804 O O . ASN A 1 100 ? -12.493 -8.453 29.290 1.00 60.84 100 ASN A O 1
ATOM 808 N N . ASN A 1 101 ? -12.826 -6.221 29.529 1.00 47.53 101 ASN A N 1
ATOM 809 C CA . ASN A 1 101 ? -12.670 -6.105 30.981 1.00 47.53 101 ASN A CA 1
ATOM 810 C C . ASN A 1 101 ? -14.051 -5.965 31.617 1.00 47.53 101 ASN A C 1
ATOM 812 O O . ASN A 1 101 ? -14.868 -5.210 31.042 1.00 47.53 101 ASN A O 1
#

Sequence (101 aa):
MPAVLRVARSQEDEREKGIEEAEETLEPLEKELNIVGLILAGWIPATEEAIGFELLSAHKFPNLTKWSQHFVNHSVAKEVLPEKNFLVNFLKNVTFRPKNN

Radius of gyration: 19.82 Å; chains: 1; bounding box: 41×28×64 Å

InterPro domains:
  IPR036282 Glutathione S-transferase, C-terminal domain superfamily [SSF47616] (2-93)
  IPR045074 Glutathione S-transferases Tau, C-terminal alpha-helical domain, plant [cd03185] (1-92)

Secondary structure (DSSP, 8-state):
--HHHHHTTS-HHHHHHHHHHHHHHHHHHHHHHHHHHIIIIIIHHHHHHHHT--SS-TTT-HHHHHHHHHHHHSHHHHHHPPPHHHHHHHIIIIIS-----